Protein AF-A0A1I3ZU02-F1 (afdb_monomer)

Structure (mmCIF, N/CA/C/O backbone):
data_AF-A0A1I3ZU02-F1
#
_entry.id   AF-A0A1I3ZU02-F1
#
loop_
_atom_site.group_PDB
_atom_site.id
_atom_site.type_symbol
_atom_site.label_atom_id
_atom_site.label_alt_id
_atom_site.label_comp_id
_atom_site.label_asym_id
_atom_site.label_entity_id
_atom_site.label_seq_id
_atom_site.pdbx_PDB_ins_code
_atom_site.Cartn_x
_atom_site.Cartn_y
_atom_site.Cartn_z
_atom_site.occupancy
_atom_site.B_iso_or_equiv
_atom_site.auth_seq_id
_atom_site.auth_comp_id
_atom_site.auth_asym_id
_atom_site.auth_atom_id
_atom_site.pdbx_PDB_model_num
ATOM 1 N N . MET A 1 1 ? -7.017 21.578 32.096 1.00 36.81 1 MET A N 1
ATOM 2 C CA . MET A 1 1 ? -7.162 20.814 30.842 1.00 36.81 1 MET A CA 1
ATOM 3 C C . MET A 1 1 ? -6.386 21.576 29.777 1.00 36.81 1 MET A C 1
ATOM 5 O O . MET A 1 1 ? -6.900 22.534 29.224 1.00 36.81 1 MET A O 1
ATOM 9 N N . TYR A 1 2 ? -5.096 21.267 29.621 1.00 32.72 2 TYR A N 1
ATOM 10 C CA . TYR A 1 2 ? -4.259 21.895 28.597 1.00 32.72 2 TYR A CA 1
ATOM 11 C C . TYR A 1 2 ? -4.583 21.209 27.271 1.00 32.72 2 TYR A C 1
ATOM 13 O O . TYR A 1 2 ? -4.161 20.080 27.037 1.00 32.72 2 TYR A O 1
ATOM 21 N N . VAL A 1 3 ? -5.375 21.868 26.427 1.00 46.22 3 VAL A N 1
ATOM 22 C CA . VAL A 1 3 ? -5.443 21.520 25.008 1.00 46.22 3 VAL A CA 1
ATOM 23 C C . VAL A 1 3 ? -4.122 22.010 24.432 1.00 46.22 3 VAL A C 1
ATOM 25 O O . VAL A 1 3 ? -3.942 23.206 24.213 1.00 46.22 3 VAL A O 1
ATOM 28 N N . GLY A 1 4 ? -3.146 21.111 24.320 1.00 44.72 4 GLY A N 1
ATOM 29 C CA . GLY A 1 4 ? -1.878 21.419 23.679 1.00 44.72 4 GLY A CA 1
ATOM 30 C C . GLY A 1 4 ? -2.153 21.825 22.238 1.00 44.72 4 GLY A C 1
ATOM 31 O O . GLY A 1 4 ? -2.416 20.969 21.400 1.00 44.72 4 GLY A O 1
ATOM 32 N N . GLN A 1 5 ? -2.114 23.125 21.950 1.00 51.03 5 GLN A N 1
ATOM 33 C CA . GLN A 1 5 ? -1.910 23.602 20.591 1.00 51.03 5 GLN A CA 1
ATOM 34 C C . GLN A 1 5 ? -0.498 23.175 20.199 1.00 51.03 5 GLN A C 1
ATOM 36 O O . GLN A 1 5 ? 0.478 23.874 20.463 1.00 51.03 5 GLN A O 1
ATOM 41 N N . THR A 1 6 ? -0.374 21.985 19.619 1.00 57.66 6 THR A N 1
ATOM 42 C CA . THR A 1 6 ? 0.803 21.629 18.839 1.00 57.66 6 THR A CA 1
ATOM 43 C C . THR A 1 6 ? 0.865 22.626 17.692 1.00 57.66 6 THR A C 1
ATOM 45 O O . THR A 1 6 ? 0.035 22.617 16.784 1.00 57.66 6 THR A O 1
ATOM 48 N N . HIS A 1 7 ? 1.800 23.569 17.784 1.00 60.16 7 HIS A N 1
ATOM 49 C CA . HIS A 1 7 ? 2.090 24.486 16.696 1.00 60.16 7 HIS A CA 1
ATOM 50 C C . HIS A 1 7 ? 2.570 23.614 15.530 1.00 60.16 7 HIS A C 1
ATOM 52 O O . HIS A 1 7 ? 3.663 23.053 15.594 1.00 60.16 7 HIS A O 1
ATOM 58 N N . ARG A 1 8 ? 1.704 23.381 14.534 1.00 65.56 8 ARG A N 1
ATOM 59 C CA . ARG A 1 8 ? 2.082 22.617 13.343 1.00 65.56 8 ARG A CA 1
ATOM 60 C C . ARG A 1 8 ? 3.205 23.378 12.654 1.00 65.56 8 ARG A C 1
ATOM 62 O O . ARG A 1 8 ? 3.048 24.559 12.345 1.00 65.56 8 ARG A O 1
ATOM 69 N N . ASP A 1 9 ? 4.335 22.712 12.460 1.00 81.25 9 ASP A N 1
ATOM 70 C CA . ASP A 1 9 ? 5.462 23.289 11.745 1.00 81.25 9 ASP A CA 1
ATOM 71 C C . ASP A 1 9 ? 5.068 23.452 10.272 1.00 81.25 9 ASP A C 1
ATOM 73 O O . ASP A 1 9 ? 4.893 22.476 9.547 1.00 81.25 9 ASP A O 1
ATOM 77 N N . ILE A 1 10 ? 4.886 24.702 9.843 1.00 81.00 10 ILE A N 1
ATOM 78 C CA . ILE A 1 10 ? 4.409 25.048 8.499 1.00 81.00 10 ILE A CA 1
ATOM 79 C C . ILE A 1 10 ? 5.377 24.538 7.425 1.00 81.00 10 ILE A C 1
ATOM 81 O O . ILE A 1 10 ? 4.935 24.158 6.342 1.00 81.00 10 ILE A O 1
ATOM 85 N N . LEU A 1 11 ? 6.684 24.500 7.708 1.00 81.31 11 LEU A N 1
ATOM 86 C CA . LEU A 1 11 ? 7.665 23.962 6.768 1.00 81.31 11 LEU A CA 1
ATOM 87 C C . LEU A 1 11 ? 7.511 22.449 6.643 1.00 81.31 11 LEU A C 1
ATOM 89 O O . LEU A 1 11 ? 7.538 21.926 5.530 1.00 81.31 11 LEU A O 1
ATOM 93 N N . LEU A 1 12 ? 7.303 21.760 7.768 1.00 80.81 12 LEU A N 1
ATOM 94 C CA . LEU A 1 12 ? 7.054 20.323 7.772 1.00 80.81 12 LEU A CA 1
ATOM 95 C C . LEU A 1 12 ? 5.758 19.996 7.020 1.00 80.81 12 LEU A C 1
ATOM 97 O O . LEU A 1 12 ? 5.785 19.167 6.124 1.00 80.81 12 LEU A O 1
ATOM 101 N N . GLU A 1 13 ? 4.655 20.688 7.303 1.00 82.81 13 GLU A N 1
ATOM 102 C CA . GLU A 1 13 ? 3.366 20.477 6.622 1.00 82.81 13 GLU A CA 1
ATOM 103 C C . GLU A 1 13 ? 3.451 20.691 5.104 1.00 82.81 13 GLU A C 1
ATOM 105 O O . GLU A 1 13 ? 2.753 20.029 4.343 1.00 82.81 13 GLU A O 1
ATOM 110 N N . GLN A 1 14 ? 4.327 21.591 4.648 1.00 82.06 14 GLN A N 1
ATOM 111 C CA . GLN A 1 14 ? 4.513 21.867 3.222 1.00 82.06 14 GLN A CA 1
ATOM 112 C C . GLN A 1 14 ? 5.478 20.913 2.511 1.00 82.06 14 GLN A C 1
ATOM 114 O O . GLN A 1 14 ? 5.423 20.816 1.287 1.00 82.06 14 GLN A O 1
ATOM 119 N N . LEU A 1 15 ? 6.419 20.291 3.222 1.00 88.62 15 LEU A N 1
ATOM 120 C CA . LEU A 1 15 ? 7.469 19.459 2.616 1.00 88.62 15 LEU A CA 1
ATOM 121 C C . LEU A 1 15 ? 7.244 17.967 2.842 1.00 88.62 15 LEU A C 1
ATOM 123 O O . LEU A 1 15 ? 7.654 17.148 2.019 1.00 88.62 15 LEU A O 1
ATOM 127 N N . LEU A 1 16 ? 6.615 17.610 3.958 1.00 91.25 16 LEU A N 1
ATOM 128 C CA . LEU A 1 16 ? 6.454 16.231 4.385 1.00 91.25 16 LEU A CA 1
ATOM 129 C C . LEU A 1 16 ? 5.677 15.380 3.377 1.00 91.25 16 LEU A C 1
ATOM 131 O O . LEU A 1 16 ? 6.168 14.285 3.102 1.00 91.25 16 LEU A O 1
ATOM 135 N N . PRO A 1 17 ? 4.565 15.838 2.763 1.00 93.31 17 PRO A N 1
ATOM 136 C CA . PRO A 1 17 ? 3.869 15.010 1.786 1.00 93.31 17 PRO A CA 1
ATOM 137 C C . PRO A 1 17 ? 4.768 14.646 0.602 1.00 93.31 17 PRO A C 1
ATOM 139 O O . PRO A 1 17 ? 4.895 13.476 0.261 1.00 93.31 17 PRO A O 1
ATOM 142 N N . THR A 1 18 ? 5.506 15.621 0.062 1.00 93.38 18 THR A N 1
ATOM 143 C CA . THR A 1 18 ? 6.469 15.409 -1.029 1.00 93.38 18 THR A CA 1
ATOM 144 C C . THR A 1 18 ? 7.556 14.400 -0.653 1.00 93.38 18 THR A C 1
ATOM 146 O O . THR A 1 18 ? 7.857 13.482 -1.418 1.00 93.38 18 THR A O 1
ATOM 149 N N . LEU A 1 19 ? 8.146 14.539 0.541 1.00 92.50 19 LEU A N 1
ATOM 150 C CA . LEU A 1 19 ? 9.173 13.612 1.031 1.00 92.50 19 LEU A CA 1
ATOM 151 C C . LEU A 1 19 ? 8.619 12.190 1.194 1.00 92.50 19 LEU A C 1
ATOM 153 O O . LEU A 1 19 ? 9.309 11.216 0.877 1.00 92.50 19 LEU A O 1
ATOM 157 N N . LEU A 1 20 ? 7.376 12.066 1.661 1.00 94.44 20 LEU A N 1
ATOM 158 C CA . LEU A 1 20 ? 6.691 10.787 1.801 1.00 94.44 20 LEU A CA 1
ATOM 159 C C . LEU A 1 20 ? 6.346 10.171 0.440 1.00 94.44 20 LEU A C 1
ATOM 161 O O . LEU A 1 20 ? 6.575 8.974 0.290 1.00 94.44 20 LEU A O 1
ATOM 165 N N . CYS A 1 21 ? 5.922 10.946 -0.565 1.00 93.81 21 CYS A N 1
ATOM 166 C CA . CYS A 1 21 ? 5.716 10.449 -1.933 1.00 93.81 21 CYS A CA 1
ATOM 167 C C . CYS A 1 21 ? 7.016 9.886 -2.521 1.00 93.81 21 CYS A C 1
ATOM 169 O O . CYS A 1 21 ? 7.046 8.754 -3.008 1.00 93.81 21 CYS A O 1
ATOM 171 N N . ILE A 1 22 ? 8.133 10.621 -2.407 1.00 93.94 22 ILE A N 1
ATOM 172 C CA . ILE A 1 22 ? 9.453 10.147 -2.866 1.00 93.94 22 ILE A CA 1
ATOM 173 C C . ILE A 1 22 ? 9.822 8.829 -2.172 1.00 93.94 22 ILE A C 1
ATOM 175 O O . ILE A 1 22 ? 10.307 7.884 -2.813 1.00 93.94 22 ILE A O 1
ATOM 179 N N . LYS A 1 23 ? 9.591 8.748 -0.855 1.00 95.00 23 LYS A N 1
ATOM 180 C CA . LYS A 1 23 ? 9.901 7.545 -0.083 1.00 95.00 23 LYS A CA 1
ATOM 181 C C . LYS A 1 23 ? 8.988 6.376 -0.453 1.00 95.00 23 LYS A C 1
ATOM 183 O O . LYS A 1 23 ? 9.498 5.270 -0.624 1.00 95.00 23 LYS A O 1
ATOM 188 N N . GLY A 1 24 ? 7.689 6.615 -0.613 1.00 95.38 24 GLY A N 1
ATOM 189 C CA . GLY A 1 24 ? 6.697 5.627 -1.033 1.00 95.38 24 GLY A CA 1
ATOM 190 C C . GLY A 1 24 ? 7.039 5.038 -2.398 1.00 95.38 24 GLY A C 1
ATOM 191 O O . GLY A 1 24 ? 7.154 3.822 -2.528 1.00 95.38 24 GLY A O 1
ATOM 192 N N . ALA A 1 25 ? 7.333 5.886 -3.384 1.00 96.25 25 ALA A N 1
ATOM 193 C CA . ALA A 1 25 ? 7.774 5.452 -4.708 1.00 96.25 25 ALA A CA 1
ATOM 194 C C . ALA A 1 25 ? 9.072 4.621 -4.669 1.00 96.25 25 ALA A C 1
ATOM 196 O O . ALA A 1 25 ? 9.219 3.672 -5.436 1.00 96.25 25 ALA A O 1
ATOM 197 N N . SER A 1 26 ? 10.007 4.940 -3.767 1.00 95.81 26 SER A N 1
ATOM 198 C CA . SER A 1 26 ? 11.226 4.135 -3.581 1.00 95.81 26 SER A CA 1
ATOM 199 C C . SER A 1 26 ? 10.919 2.759 -2.981 1.00 95.81 26 SER A C 1
ATOM 201 O O . SER A 1 26 ? 11.448 1.757 -3.449 1.00 95.81 26 SER A O 1
ATOM 203 N N . ILE A 1 27 ? 10.029 2.697 -1.981 1.00 96.25 27 ILE A N 1
ATOM 204 C CA . ILE A 1 27 ? 9.569 1.430 -1.389 1.00 96.25 27 ILE A CA 1
ATOM 205 C C . ILE A 1 27 ? 8.880 0.569 -2.447 1.00 96.25 27 ILE A C 1
ATOM 207 O O . ILE A 1 27 ? 9.148 -0.629 -2.518 1.00 96.25 27 ILE A O 1
ATOM 211 N N . LEU A 1 28 ? 8.020 1.169 -3.273 1.00 97.56 28 LEU A N 1
ATOM 212 C CA . LEU A 1 28 ? 7.377 0.484 -4.387 1.00 97.56 28 LEU A CA 1
ATOM 213 C C . LEU A 1 28 ? 8.428 -0.099 -5.338 1.00 97.56 28 LEU A C 1
ATOM 215 O O . LEU A 1 28 ? 8.386 -1.292 -5.617 1.00 97.56 28 LEU A O 1
ATOM 219 N N . ASP A 1 29 ? 9.397 0.701 -5.787 1.00 97.69 29 ASP A N 1
ATOM 220 C CA . ASP A 1 29 ? 10.436 0.242 -6.715 1.00 97.69 29 ASP A CA 1
ATOM 221 C C . ASP A 1 29 ? 11.239 -0.957 -6.175 1.00 97.69 29 ASP A C 1
ATOM 223 O O . ASP A 1 29 ? 11.388 -1.981 -6.854 1.00 97.69 29 ASP A O 1
ATOM 227 N N . ASP A 1 30 ? 11.698 -0.860 -4.925 1.00 97.62 30 ASP A N 1
ATOM 228 C CA . ASP A 1 30 ? 12.415 -1.941 -4.245 1.00 97.62 30 ASP A CA 1
ATOM 229 C C . ASP A 1 30 ? 11.541 -3.197 -4.118 1.00 97.62 30 ASP A C 1
ATOM 231 O O . ASP A 1 30 ? 11.994 -4.314 -4.380 1.00 97.62 30 ASP A O 1
ATOM 235 N N . SER A 1 31 ? 10.264 -3.020 -3.779 1.00 97.69 31 SER A N 1
ATOM 236 C CA . SER A 1 31 ? 9.302 -4.114 -3.620 1.00 97.69 31 SER A CA 1
ATOM 237 C C . SER A 1 31 ? 9.028 -4.836 -4.939 1.00 97.69 31 SER A C 1
ATOM 239 O O . SER A 1 31 ? 9.027 -6.067 -4.975 1.00 97.69 31 SER A O 1
ATOM 241 N N . LEU A 1 32 ? 8.872 -4.097 -6.043 1.00 97.50 32 LEU A N 1
ATOM 242 C CA . LEU A 1 32 ? 8.718 -4.681 -7.377 1.00 97.50 32 LEU A CA 1
ATOM 243 C C . LEU A 1 32 ? 9.964 -5.472 -7.779 1.00 97.50 32 LEU A C 1
ATOM 245 O O . LEU A 1 32 ? 9.853 -6.578 -8.304 1.00 97.50 32 LEU A O 1
ATOM 249 N N . SER A 1 33 ? 11.153 -4.928 -7.508 1.00 97.56 33 SER A N 1
ATOM 250 C CA . SER A 1 33 ? 12.419 -5.625 -7.747 1.00 97.56 33 SER A CA 1
ATOM 251 C C . SER A 1 33 ? 12.483 -6.950 -6.980 1.00 97.56 33 SER A C 1
ATOM 253 O O . SER A 1 33 ? 12.786 -7.994 -7.563 1.00 97.56 33 SER A O 1
ATOM 255 N N . VAL A 1 34 ? 12.143 -6.940 -5.687 1.00 96.81 34 VAL A N 1
ATOM 256 C CA . VAL A 1 34 ? 12.096 -8.149 -4.851 1.00 96.81 34 VAL A CA 1
ATOM 257 C C . VAL A 1 34 ? 11.105 -9.167 -5.410 1.00 96.81 34 VAL A C 1
ATOM 259 O O . VAL A 1 34 ? 11.475 -10.325 -5.605 1.00 96.81 34 VAL A O 1
ATOM 262 N N . TRP A 1 35 ? 9.879 -8.744 -5.714 1.00 98.00 35 TRP A N 1
ATOM 263 C CA . TRP A 1 35 ? 8.828 -9.641 -6.184 1.00 98.00 35 TRP A CA 1
ATOM 264 C C . TRP A 1 35 ? 9.161 -10.291 -7.526 1.00 98.00 35 TRP A C 1
ATOM 266 O O . TRP A 1 35 ? 9.022 -11.506 -7.673 1.00 98.00 35 TRP A O 1
ATOM 276 N N . LEU A 1 36 ? 9.662 -9.512 -8.490 1.00 97.50 36 LEU A N 1
ATOM 277 C CA . LEU A 1 36 ? 10.073 -10.025 -9.797 1.00 97.50 36 LEU A CA 1
ATOM 278 C C . LEU A 1 36 ? 11.156 -11.099 -9.645 1.00 97.50 36 LEU A C 1
ATOM 280 O O . LEU A 1 36 ? 11.042 -12.176 -10.229 1.00 97.50 36 LEU A O 1
ATOM 284 N N . ASN A 1 37 ? 12.161 -10.839 -8.804 1.00 95.81 37 ASN A N 1
ATOM 285 C CA . ASN A 1 37 ? 13.233 -11.794 -8.534 1.00 95.81 37 ASN A CA 1
ATOM 286 C C . ASN A 1 37 ? 12.713 -13.074 -7.860 1.00 95.81 37 ASN A C 1
ATOM 288 O O . ASN A 1 37 ? 13.086 -14.174 -8.266 1.00 95.81 37 ASN A O 1
ATOM 292 N N . GLN A 1 38 ? 11.840 -12.950 -6.856 1.00 96.81 38 GLN A N 1
ATOM 293 C CA . GLN A 1 38 ? 11.262 -14.093 -6.138 1.00 96.81 38 GLN A CA 1
ATOM 294 C C . GLN A 1 38 ? 10.391 -14.981 -7.033 1.00 96.81 38 GLN A C 1
ATOM 296 O O . GLN A 1 38 ? 10.355 -16.193 -6.839 1.00 96.81 38 GLN A O 1
ATOM 301 N N . ASN A 1 39 ? 9.733 -14.394 -8.033 1.00 97.06 39 ASN A N 1
ATOM 302 C CA . ASN A 1 39 ? 8.854 -15.103 -8.962 1.00 97.06 39 ASN A CA 1
ATOM 303 C C . ASN A 1 39 ? 9.553 -15.495 -10.279 1.00 97.06 39 ASN A C 1
ATOM 305 O O . ASN A 1 39 ? 8.907 -15.944 -11.221 1.00 97.06 39 ASN A O 1
ATOM 309 N N . GLY A 1 40 ? 10.883 -15.357 -10.360 1.00 95.44 40 GLY A N 1
ATOM 310 C CA . GLY A 1 40 ? 11.672 -15.804 -11.512 1.00 95.44 40 GLY A CA 1
ATOM 311 C C . GLY A 1 40 ? 11.513 -14.945 -12.772 1.00 95.44 40 GLY A C 1
ATOM 312 O O . GLY A 1 40 ? 11.890 -15.379 -13.864 1.00 95.44 40 GLY A O 1
ATOM 313 N N . HIS A 1 41 ? 10.985 -13.727 -12.644 1.00 96.25 41 HIS A N 1
ATOM 314 C CA . HIS A 1 41 ? 10.907 -12.782 -13.749 1.00 96.25 41 HIS A CA 1
ATOM 315 C C . HIS A 1 41 ? 12.276 -12.155 -14.012 1.00 96.25 41 HIS A C 1
ATOM 317 O O . HIS A 1 41 ? 12.933 -11.629 -13.116 1.00 96.25 41 HIS A O 1
ATOM 323 N N . VAL A 1 42 ? 12.696 -12.172 -15.277 1.00 92.38 42 VAL A N 1
ATOM 324 C CA . VAL A 1 42 ? 13.961 -11.575 -15.716 1.00 92.38 42 VAL A CA 1
ATOM 325 C C . VAL A 1 42 ? 13.671 -10.497 -16.744 1.00 92.38 42 VAL A C 1
ATOM 327 O O . VAL A 1 42 ? 13.192 -10.790 -17.843 1.00 92.38 42 VAL A O 1
ATOM 330 N N . LEU A 1 43 ? 14.021 -9.254 -16.412 1.00 94.44 43 LEU A N 1
ATOM 331 C CA . LEU A 1 43 ? 13.912 -8.132 -17.335 1.00 94.44 43 LEU A CA 1
ATOM 332 C C . LEU A 1 43 ? 14.945 -8.294 -18.453 1.00 94.44 43 LEU A C 1
ATOM 334 O O . LEU A 1 43 ? 16.155 -8.192 -18.242 1.00 94.44 43 LEU A O 1
ATOM 338 N N . LYS A 1 44 ? 14.452 -8.558 -19.661 1.00 93.12 44 LYS A N 1
ATOM 339 C CA . LYS A 1 44 ? 15.241 -8.571 -20.897 1.00 93.12 44 LYS A CA 1
ATOM 340 C C . LYS A 1 44 ? 14.938 -7.313 -21.699 1.00 93.12 44 LYS A C 1
ATOM 342 O O . LYS A 1 44 ? 13.917 -6.668 -21.485 1.00 93.12 44 LYS A O 1
ATOM 347 N N . LYS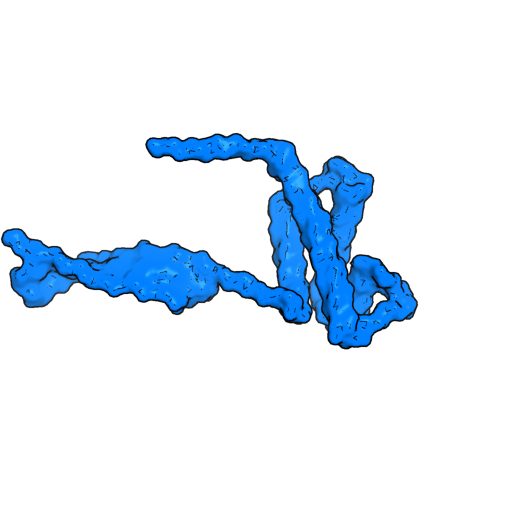 A 1 45 ? 15.800 -6.983 -22.667 1.00 92.56 45 LYS A N 1
ATOM 348 C CA . LYS A 1 45 ? 15.502 -5.911 -23.630 1.00 92.56 45 LYS A CA 1
ATOM 349 C C . LYS A 1 45 ? 14.097 -6.136 -24.228 1.00 92.56 45 LYS A C 1
ATOM 351 O O . LYS A 1 45 ? 13.808 -7.274 -24.599 1.00 92.56 45 LYS A O 1
ATOM 356 N N . PRO A 1 46 ? 13.256 -5.091 -24.321 1.00 93.75 46 PRO A N 1
ATOM 357 C CA . PRO A 1 46 ? 13.597 -3.667 -24.198 1.00 93.75 46 PRO A CA 1
ATOM 358 C C . PRO A 1 46 ? 13.621 -3.096 -22.765 1.00 93.75 46 PRO A C 1
ATOM 360 O O . PRO A 1 46 ? 14.021 -1.945 -22.594 1.00 93.75 46 PRO A O 1
ATOM 363 N N . TYR A 1 47 ? 13.250 -3.866 -21.740 1.00 96.62 47 TYR A N 1
ATOM 364 C CA . TYR A 1 47 ? 13.132 -3.378 -20.362 1.00 96.62 47 TYR A CA 1
ATOM 365 C C . TYR A 1 47 ? 14.501 -3.145 -19.711 1.00 96.62 47 TYR A C 1
ATOM 367 O O . TYR A 1 47 ? 15.393 -3.997 -19.756 1.00 96.62 47 TYR A O 1
ATOM 375 N N . ARG A 1 48 ? 14.672 -1.972 -19.094 1.00 95.12 48 ARG A N 1
ATOM 376 C CA . ARG A 1 48 ? 15.843 -1.638 -18.270 1.00 95.12 48 ARG A CA 1
ATOM 377 C C . ARG A 1 48 ? 15.620 -2.099 -16.834 1.00 95.12 48 ARG A C 1
ATOM 379 O O . ARG A 1 48 ? 14.488 -2.127 -16.371 1.00 95.12 48 ARG A O 1
ATOM 386 N N . ASN A 1 49 ? 16.694 -2.409 -16.110 1.00 93.19 49 ASN A N 1
ATOM 387 C CA . ASN A 1 49 ? 16.605 -2.766 -14.692 1.00 93.19 49 ASN A CA 1
ATOM 388 C C . ASN A 1 49 ? 16.480 -1.522 -13.787 1.00 93.19 49 ASN A C 1
ATOM 390 O O . ASN A 1 49 ? 17.282 -1.306 -12.881 1.00 93.19 49 ASN A O 1
ATOM 394 N N . ASP A 1 50 ? 15.490 -0.687 -14.072 1.00 95.25 50 ASP A N 1
ATOM 395 C CA . ASP A 1 50 ? 15.138 0.511 -13.319 1.00 95.25 50 ASP A CA 1
ATOM 396 C C . ASP A 1 50 ? 13.628 0.532 -13.043 1.00 95.25 50 ASP A C 1
ATOM 398 O O . ASP A 1 50 ? 12.881 -0.323 -13.529 1.00 95.25 50 ASP A O 1
ATOM 402 N N . PHE A 1 51 ? 13.176 1.507 -12.253 1.00 96.06 51 PHE A N 1
ATOM 403 C CA . PHE A 1 51 ? 11.774 1.607 -11.855 1.00 96.06 51 PHE A CA 1
ATOM 404 C C . PHE A 1 51 ? 10.822 1.666 -13.055 1.00 96.06 51 PHE A C 1
ATOM 406 O O . PHE A 1 51 ? 9.783 1.010 -13.077 1.00 96.06 51 PHE A O 1
ATOM 413 N N . ASN A 1 52 ? 11.199 2.414 -14.096 1.00 96.88 52 ASN A N 1
ATOM 414 C CA . ASN A 1 52 ? 10.386 2.520 -15.299 1.00 96.88 52 ASN A CA 1
ATOM 415 C C . ASN A 1 52 ? 10.296 1.178 -16.031 1.00 96.88 52 ASN A C 1
ATOM 417 O O . ASN A 1 52 ? 9.204 0.761 -16.397 1.00 96.88 52 ASN A O 1
ATOM 421 N N . GLY A 1 53 ? 11.427 0.503 -16.237 1.00 97.25 53 GLY A N 1
ATOM 422 C CA . GLY A 1 53 ? 11.463 -0.783 -16.921 1.00 97.25 53 GLY A CA 1
ATOM 423 C C . GLY A 1 53 ? 10.711 -1.879 -16.169 1.00 97.25 53 GLY A C 1
ATOM 424 O O . GLY A 1 53 ? 10.059 -2.691 -16.820 1.00 97.25 53 GLY A O 1
ATOM 425 N N . ARG A 1 54 ? 10.726 -1.864 -14.828 1.00 97.50 54 ARG A N 1
ATOM 426 C CA . ARG A 1 54 ? 9.911 -2.764 -13.994 1.00 97.50 54 ARG A CA 1
ATOM 427 C C . ARG A 1 54 ? 8.414 -2.523 -14.181 1.00 97.50 54 ARG A C 1
ATOM 429 O O . ARG A 1 54 ? 7.700 -3.486 -14.441 1.00 97.50 54 ARG A O 1
ATOM 436 N N . ILE A 1 55 ? 7.951 -1.270 -14.129 1.00 97.62 55 ILE A N 1
ATOM 437 C CA . ILE A 1 55 ? 6.529 -0.954 -14.353 1.00 97.62 55 ILE A CA 1
ATOM 438 C C . ILE A 1 55 ? 6.100 -1.326 -15.780 1.00 97.62 55 ILE A C 1
ATOM 440 O O . ILE A 1 55 ? 5.085 -1.996 -15.945 1.00 97.62 55 ILE A O 1
ATOM 444 N N . CYS A 1 56 ? 6.885 -0.969 -16.806 1.00 97.44 56 CYS A N 1
ATOM 445 C CA . CYS A 1 56 ? 6.556 -1.326 -18.191 1.00 97.44 56 CYS A CA 1
ATOM 446 C C . CYS A 1 56 ? 6.476 -2.846 -18.382 1.00 97.44 56 CYS A C 1
ATOM 448 O O . CYS A 1 56 ? 5.556 -3.334 -19.026 1.00 97.44 56 CYS A O 1
ATOM 450 N N . TYR A 1 57 ? 7.414 -3.604 -17.801 1.00 97.56 57 TYR A N 1
ATOM 451 C CA . TYR A 1 57 ? 7.383 -5.064 -17.867 1.00 97.56 57 TYR A CA 1
ATOM 452 C C . TYR A 1 57 ? 6.124 -5.642 -17.211 1.00 97.56 57 TYR A C 1
ATOM 454 O O . TYR A 1 57 ? 5.511 -6.545 -17.776 1.00 97.56 57 TYR A O 1
ATOM 462 N N . ILE A 1 58 ? 5.735 -5.123 -16.042 1.00 96.50 58 ILE A N 1
ATOM 463 C CA . ILE A 1 58 ? 4.521 -5.531 -15.322 1.00 96.50 58 ILE A CA 1
ATOM 464 C C . ILE A 1 58 ? 3.267 -5.276 -16.163 1.00 96.50 58 ILE A C 1
ATOM 466 O O . ILE A 1 58 ? 2.430 -6.172 -16.261 1.00 96.50 58 ILE A O 1
ATOM 470 N N . GLY A 1 59 ? 3.163 -4.098 -16.787 1.00 96.06 59 GLY A N 1
ATOM 471 C CA . GLY A 1 59 ? 2.036 -3.742 -17.651 1.00 96.06 59 GLY A CA 1
ATOM 472 C C . GLY A 1 59 ? 1.961 -4.611 -18.905 1.00 96.06 59 GLY A C 1
ATOM 473 O O . GLY A 1 59 ? 0.949 -5.265 -19.146 1.00 96.06 59 GLY A O 1
ATOM 474 N N . ASP A 1 60 ? 3.059 -4.708 -19.659 1.00 96.38 60 ASP A N 1
ATOM 475 C CA . ASP A 1 60 ? 3.115 -5.491 -20.903 1.00 96.38 60 ASP A CA 1
ATOM 476 C C . ASP A 1 60 ? 2.918 -6.998 -20.665 1.00 96.38 60 ASP A C 1
ATOM 478 O O . ASP A 1 60 ? 2.394 -7.710 -21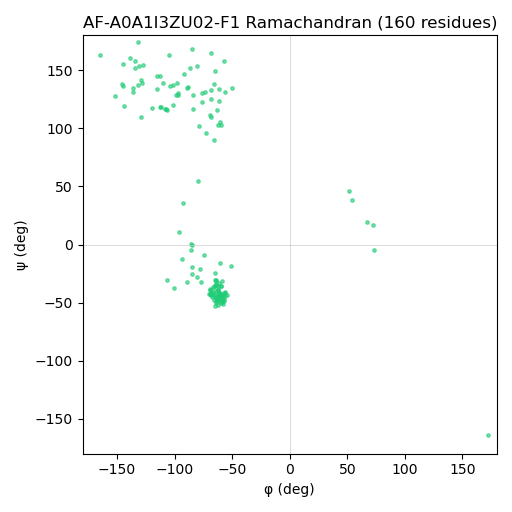.522 1.00 96.38 60 ASP A O 1
ATOM 482 N N . SER A 1 61 ? 3.340 -7.494 -19.498 1.00 95.31 61 SER A N 1
ATOM 483 C CA . SER A 1 61 ? 3.148 -8.891 -19.086 1.00 95.31 61 SER A CA 1
ATOM 484 C C . SER A 1 61 ? 1.794 -9.136 -18.410 1.00 95.31 61 SER A C 1
ATOM 486 O O . SER A 1 61 ? 1.527 -10.266 -18.007 1.00 95.31 61 SER A O 1
ATOM 488 N N . VAL A 1 62 ? 0.951 -8.103 -18.276 1.00 95.00 62 VAL A N 1
ATOM 489 C CA . VAL A 1 62 ? -0.385 -8.160 -17.657 1.00 95.00 62 VAL A CA 1
ATOM 490 C C . VAL A 1 62 ? -0.340 -8.747 -16.236 1.00 95.00 62 VAL A C 1
ATOM 492 O O . VAL A 1 62 ? -1.199 -9.522 -15.826 1.00 95.00 62 VAL A O 1
ATOM 495 N N . LEU A 1 63 ? 0.707 -8.407 -15.475 1.00 95.94 63 LEU A N 1
ATOM 496 C CA . LEU A 1 63 ? 0.908 -8.901 -14.104 1.00 95.94 63 LEU A CA 1
ATOM 497 C C . LEU A 1 63 ? 0.160 -8.059 -13.063 1.00 95.94 63 LEU A C 1
ATOM 499 O O . LEU A 1 63 ? -0.062 -8.522 -11.948 1.00 95.94 63 LEU A O 1
ATOM 503 N N . TYR A 1 64 ? -0.213 -6.829 -13.418 1.00 96.69 64 TYR A N 1
ATOM 504 C CA . TYR A 1 64 ? -0.996 -5.928 -12.579 1.00 96.69 64 TYR A CA 1
ATOM 505 C 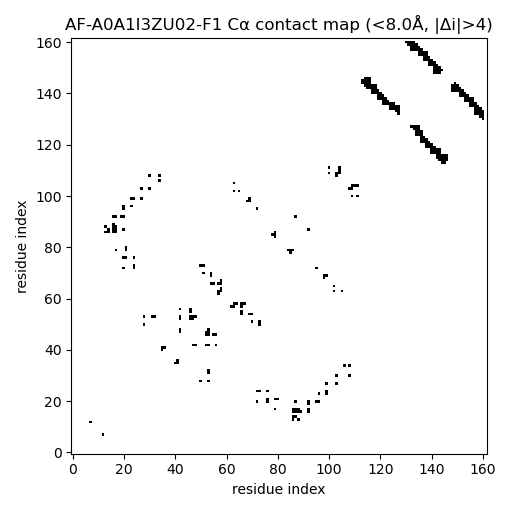C . TYR A 1 64 ? -1.813 -4.981 -13.458 1.00 96.69 64 TYR A C 1
ATOM 507 O O . TYR A 1 64 ? -1.260 -4.327 -14.342 1.00 96.69 64 TYR A O 1
ATOM 515 N N . GLU A 1 65 ? -3.121 -4.912 -13.218 1.00 94.19 65 GLU A N 1
ATOM 516 C CA . GLU A 1 65 ? -4.059 -4.168 -14.071 1.00 94.19 65 GLU A CA 1
ATOM 517 C C . GLU A 1 65 ? -3.861 -2.649 -13.968 1.00 94.19 65 GLU A C 1
ATOM 519 O O . GLU A 1 65 ? -3.881 -1.955 -14.980 1.00 94.19 65 GLU A O 1
ATOM 524 N N . ASN A 1 66 ? -3.564 -2.134 -12.771 1.00 94.81 66 ASN A N 1
ATOM 525 C CA . ASN A 1 66 ? -3.446 -0.694 -12.518 1.00 94.81 66 ASN A CA 1
ATOM 526 C C . ASN A 1 66 ? -2.002 -0.178 -12.666 1.00 94.81 66 ASN A C 1
ATOM 528 O O . ASN A 1 66 ? -1.546 0.681 -11.911 1.00 94.81 66 ASN A O 1
ATOM 532 N N . PHE A 1 67 ? -1.229 -0.715 -13.613 1.00 94.12 67 PHE A N 1
ATOM 533 C CA . PHE A 1 67 ? 0.174 -0.313 -13.797 1.00 94.12 67 PHE A CA 1
ATOM 534 C C . PHE A 1 67 ? 0.329 1.161 -14.229 1.00 94.12 67 PHE A C 1
ATOM 536 O O . PHE A 1 67 ? 1.366 1.771 -13.956 1.00 94.12 67 PHE A O 1
ATOM 543 N N . ASP A 1 68 ? -0.697 1.752 -14.852 1.00 95.62 68 ASP A N 1
ATOM 544 C CA . ASP A 1 68 ? -0.723 3.171 -15.229 1.00 95.62 68 ASP A CA 1
ATOM 545 C C . ASP A 1 68 ? -0.637 4.103 -14.008 1.00 95.62 68 ASP A C 1
ATOM 547 O O . ASP A 1 68 ? 0.058 5.122 -14.057 1.00 95.62 68 ASP A O 1
ATOM 551 N N . GLU A 1 69 ? -1.255 3.727 -12.883 1.00 96.50 69 GLU A N 1
ATOM 552 C CA . GLU A 1 69 ? -1.160 4.462 -11.613 1.00 96.50 69 GLU A CA 1
ATOM 553 C C . GLU A 1 69 ? 0.282 4.443 -11.086 1.00 96.50 69 GLU A C 1
ATOM 555 O O . GLU A 1 69 ? 0.825 5.468 -10.676 1.00 96.50 69 GLU A O 1
ATOM 560 N N . LEU A 1 70 ? 0.976 3.305 -11.206 1.00 96.88 70 LEU A N 1
ATOM 561 C CA . LEU A 1 70 ? 2.392 3.200 -10.829 1.00 96.88 70 LEU A CA 1
ATOM 562 C C . LEU A 1 70 ? 3.274 4.092 -11.718 1.00 96.88 70 LEU A C 1
ATOM 564 O O . LEU A 1 70 ? 4.269 4.666 -11.262 1.00 96.88 70 LEU A O 1
ATOM 568 N N . HIS A 1 71 ? 2.911 4.236 -12.996 1.00 95.88 71 HIS A N 1
ATOM 569 C CA . HIS A 1 71 ? 3.573 5.164 -13.906 1.00 95.88 71 HIS A CA 1
ATOM 570 C C . HIS A 1 71 ? 3.347 6.632 -13.532 1.00 95.88 71 HIS A C 1
ATOM 572 O O . HIS A 1 71 ? 4.284 7.421 -13.699 1.00 95.88 71 HIS A O 1
ATOM 578 N N . ALA A 1 72 ? 2.162 7.001 -13.040 1.00 96.06 72 ALA A N 1
ATOM 579 C CA . ALA A 1 72 ? 1.884 8.343 -12.530 1.00 96.06 72 ALA A CA 1
ATOM 580 C C . ALA A 1 72 ? 2.776 8.663 -11.320 1.00 96.06 72 ALA A C 1
ATOM 582 O O . ALA A 1 72 ? 3.585 9.589 -11.402 1.00 96.06 72 ALA A O 1
ATOM 583 N N . ILE A 1 73 ? 2.789 7.782 -10.316 1.00 96.25 73 ILE A N 1
ATOM 584 C CA . ILE A 1 73 ? 3.618 7.909 -9.104 1.00 96.25 73 ILE A CA 1
ATOM 585 C C . ILE A 1 73 ? 5.106 8.036 -9.453 1.00 96.25 73 ILE A C 1
ATOM 587 O O . ILE A 1 73 ? 5.842 8.857 -8.900 1.00 96.25 73 ILE A O 1
ATOM 591 N N . ARG A 1 74 ? 5.592 7.243 -10.420 1.00 96.00 74 ARG A N 1
ATOM 592 C CA . ARG A 1 74 ? 6.977 7.358 -10.901 1.00 96.00 74 ARG A CA 1
ATOM 593 C C . ARG A 1 74 ? 7.263 8.743 -11.487 1.00 96.00 74 ARG A C 1
ATOM 595 O O . ARG A 1 74 ? 8.354 9.279 -11.277 1.00 96.00 74 ARG A O 1
ATOM 602 N N . LYS A 1 75 ? 6.348 9.282 -12.297 1.00 94.44 75 LYS A N 1
ATOM 603 C CA . LYS A 1 75 ? 6.517 10.594 -12.940 1.00 94.44 75 LYS A CA 1
ATOM 604 C C . LYS A 1 75 ? 6.508 11.711 -11.902 1.00 94.44 75 LYS A C 1
ATOM 606 O O . LYS A 1 75 ? 7.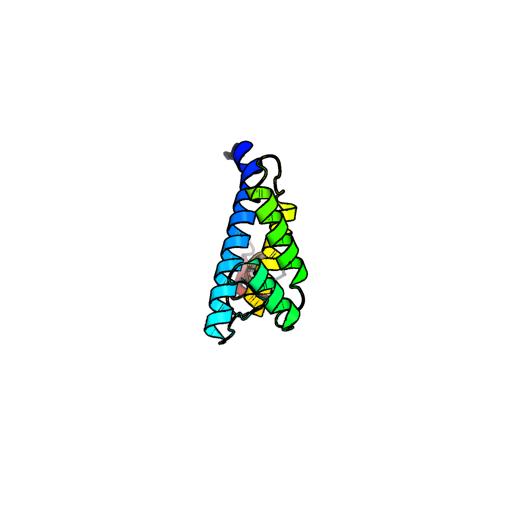387 12.564 -11.965 1.00 94.44 75 LYS A O 1
ATOM 611 N N . GLU A 1 76 ? 5.596 11.658 -10.940 1.00 93.19 76 GLU A N 1
ATOM 612 C CA . GLU A 1 76 ? 5.509 12.620 -9.838 1.00 93.19 76 GLU A CA 1
ATOM 613 C C . GLU A 1 76 ? 6.765 12.589 -8.974 1.00 93.19 76 GLU A C 1
ATOM 615 O O . GLU A 1 76 ? 7.394 13.627 -8.777 1.00 93.19 76 GLU A O 1
ATOM 620 N N . ARG A 1 77 ? 7.242 11.398 -8.583 1.00 92.50 77 ARG A N 1
ATOM 621 C C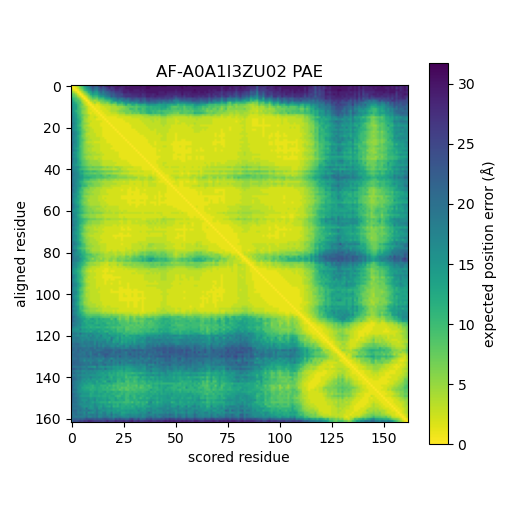A . ARG A 1 77 ? 8.520 11.266 -7.867 1.00 92.50 77 ARG A CA 1
ATOM 622 C C . ARG A 1 77 ? 9.672 11.923 -8.618 1.00 92.50 77 ARG A C 1
ATOM 624 O O . ARG A 1 77 ? 10.524 12.550 -7.993 1.00 92.50 77 ARG A O 1
ATOM 631 N N . ASN A 1 78 ? 9.753 11.728 -9.934 1.00 91.56 78 ASN A N 1
ATOM 632 C CA . ASN A 1 78 ? 10.810 12.343 -10.732 1.00 91.56 78 ASN A CA 1
ATOM 633 C C . ASN A 1 78 ? 10.655 13.869 -10.771 1.00 91.56 78 ASN A C 1
ATOM 635 O O . ASN A 1 78 ? 11.644 14.566 -10.591 1.00 91.56 78 ASN A O 1
ATOM 639 N N . ALA A 1 79 ? 9.429 14.381 -10.910 1.00 91.94 79 ALA A N 1
ATOM 640 C CA . ALA A 1 79 ? 9.165 15.817 -10.861 1.00 91.94 79 ALA A CA 1
ATOM 641 C C . ALA A 1 79 ? 9.596 16.438 -9.520 1.00 91.94 79 ALA A C 1
ATOM 643 O O . ALA A 1 79 ? 10.275 17.460 -9.519 1.00 91.94 79 ALA A O 1
ATOM 644 N N . TYR A 1 80 ? 9.292 15.787 -8.391 1.00 91.00 80 TYR A N 1
ATOM 645 C CA . TYR A 1 80 ? 9.722 16.244 -7.063 1.00 91.00 80 TYR A CA 1
ATOM 646 C C . TYR A 1 80 ? 11.245 16.204 -6.869 1.00 91.00 80 TYR A C 1
ATOM 648 O O . TYR A 1 80 ? 11.792 16.989 -6.098 1.00 91.00 80 TYR A O 1
ATOM 656 N N . ALA A 1 81 ? 11.933 15.265 -7.525 1.00 84.00 81 ALA A N 1
ATOM 657 C CA . ALA A 1 81 ? 13.388 15.159 -7.460 1.00 84.00 81 ALA A CA 1
ATOM 658 C C . ALA A 1 81 ? 14.094 16.209 -8.336 1.00 84.00 81 ALA A C 1
ATOM 660 O O . ALA A 1 81 ? 15.181 16.663 -7.975 1.00 84.00 81 ALA A O 1
ATOM 661 N N . ASP A 1 82 ? 13.483 16.582 -9.462 1.00 86.94 82 ASP A N 1
ATOM 662 C CA . ASP A 1 82 ? 14.074 17.476 -10.460 1.00 86.94 82 ASP A CA 1
ATOM 663 C C . ASP A 1 82 ? 13.773 18.964 -10.188 1.00 86.94 82 ASP A C 1
ATOM 665 O O . ASP A 1 82 ? 14.614 19.815 -10.485 1.00 86.94 82 ASP A O 1
ATOM 669 N N . ASP A 1 83 ? 12.612 19.297 -9.605 1.00 85.31 83 ASP A N 1
ATOM 670 C CA . ASP A 1 83 ? 12.187 20.679 -9.337 1.00 85.31 83 ASP A CA 1
ATOM 671 C C . ASP A 1 83 ? 11.742 20.889 -7.870 1.00 85.31 83 ASP A C 1
ATOM 673 O O . ASP A 1 83 ? 10.652 20.459 -7.481 1.00 85.31 83 ASP A O 1
ATOM 677 N N . PRO A 1 84 ? 12.525 21.627 -7.051 1.00 78.12 84 PRO A N 1
ATOM 678 C CA . PRO A 1 84 ? 12.172 21.965 -5.667 1.00 78.12 84 PRO A CA 1
ATOM 679 C C . PRO A 1 84 ? 10.882 22.789 -5.505 1.00 78.12 84 PRO A C 1
ATOM 681 O O . PRO A 1 84 ? 10.377 22.928 -4.386 1.00 78.12 84 PRO A O 1
ATOM 684 N N . GLY A 1 85 ? 10.380 23.396 -6.585 1.00 82.81 85 GLY A N 1
ATOM 685 C CA . GLY A 1 85 ? 9.118 24.132 -6.613 1.00 82.81 85 GLY A CA 1
ATOM 686 C C . GLY A 1 85 ? 7.884 23.233 -6.688 1.00 82.81 85 GLY A C 1
ATOM 687 O O . GLY A 1 85 ? 6.800 23.667 -6.292 1.00 82.81 85 GLY A O 1
ATOM 688 N N . VAL A 1 86 ? 8.036 21.986 -7.145 1.00 88.00 86 VAL A N 1
ATOM 689 C CA . VAL A 1 86 ? 6.945 21.012 -7.240 1.00 88.00 86 VAL A CA 1
ATOM 690 C C . VAL A 1 86 ? 6.768 20.324 -5.888 1.00 88.00 86 VAL A C 1
ATOM 692 O O . VAL A 1 86 ? 7.719 19.822 -5.289 1.00 88.00 86 VAL A O 1
ATOM 695 N N . LYS A 1 87 ? 5.534 20.304 -5.384 1.00 89.81 87 LYS A N 1
ATOM 696 C CA . LYS A 1 87 ? 5.192 19.728 -4.079 1.00 89.81 87 LYS A CA 1
ATOM 697 C C . LYS A 1 87 ? 3.951 18.857 -4.188 1.00 89.81 87 LYS A C 1
ATOM 699 O O . LYS A 1 87 ? 3.101 19.123 -5.030 1.00 89.81 87 LYS A O 1
ATOM 704 N N . SER A 1 88 ? 3.862 17.865 -3.310 1.00 91.62 88 SER A N 1
ATOM 705 C CA . SER A 1 88 ? 2.647 17.090 -3.082 1.00 91.62 88 SER A CA 1
ATOM 706 C C . SER A 1 88 ? 1.828 17.721 -1.963 1.00 91.62 88 SER A C 1
ATOM 708 O O . SER A 1 88 ? 2.372 18.249 -0.988 1.00 91.62 88 SER A O 1
ATOM 710 N N . SER A 1 89 ? 0.514 17.614 -2.077 1.00 92.56 89 SER A N 1
ATOM 711 C CA . SER A 1 89 ? -0.434 17.772 -0.980 1.00 92.56 89 SER A CA 1
ATOM 712 C C . SER A 1 89 ? -0.604 16.459 -0.205 1.00 92.56 89 SER A C 1
ATOM 714 O O . SER A 1 89 ? -0.154 15.394 -0.637 1.00 92.56 89 SER A O 1
ATOM 716 N N . TRP A 1 90 ? -1.252 16.540 0.959 1.00 93.38 90 TRP A N 1
ATOM 717 C CA . TRP A 1 90 ? -1.639 15.363 1.742 1.00 93.38 90 TRP A CA 1
ATOM 718 C C . TRP A 1 90 ? -2.668 14.484 1.018 1.00 93.38 90 TRP A C 1
ATOM 720 O O . TRP A 1 90 ? -2.584 13.264 1.126 1.00 93.38 90 TRP A O 1
ATOM 730 N N . ASP A 1 91 ? -3.588 15.086 0.260 1.00 94.50 91 ASP A N 1
ATOM 731 C CA . ASP A 1 91 ? -4.625 14.356 -0.478 1.00 94.50 91 ASP A CA 1
ATOM 732 C C . ASP A 1 91 ? -4.017 13.562 -1.647 1.00 94.50 91 ASP A C 1
ATOM 734 O O . ASP A 1 91 ? -4.353 12.397 -1.845 1.00 94.50 91 ASP A O 1
ATOM 738 N N . GLU A 1 92 ? -3.075 14.165 -2.383 1.00 93.94 92 GLU A N 1
ATOM 739 C CA . GLU A 1 92 ? -2.313 13.481 -3.442 1.00 93.94 92 GLU A CA 1
ATOM 740 C C . GLU A 1 92 ? -1.492 12.321 -2.866 1.00 93.94 92 GLU A C 1
ATOM 742 O O . GLU A 1 92 ? -1.583 11.198 -3.360 1.00 93.94 92 GLU A O 1
ATOM 747 N N . LEU A 1 93 ? -0.792 12.548 -1.746 1.00 94.88 93 LEU A N 1
ATOM 748 C CA . LEU A 1 93 ? -0.079 11.479 -1.046 1.00 94.88 93 LEU A CA 1
ATOM 749 C C . LEU A 1 93 ? -1.024 10.334 -0.650 1.00 94.88 93 LEU A C 1
ATOM 751 O O . LEU A 1 93 ? -0.653 9.169 -0.761 1.00 94.88 93 LEU A O 1
ATOM 755 N N . GLU A 1 94 ? -2.228 10.629 -0.157 1.00 94.75 94 GLU A N 1
ATOM 756 C CA . GLU A 1 94 ? -3.180 9.588 0.240 1.00 94.75 94 GLU A CA 1
ATOM 757 C C . GLU A 1 94 ? -3.593 8.707 -0.950 1.00 94.75 94 GLU A C 1
ATOM 759 O O . GLU A 1 94 ? -3.687 7.482 -0.813 1.00 94.75 94 GLU A O 1
ATOM 764 N N . VAL A 1 95 ? -3.806 9.310 -2.122 1.00 95.38 95 VAL A N 1
ATOM 765 C CA . VAL A 1 95 ? -4.112 8.591 -3.368 1.00 95.38 95 VAL A CA 1
ATOM 766 C C . VAL A 1 95 ? -2.935 7.711 -3.799 1.00 95.38 95 VAL A C 1
ATOM 768 O O . VAL A 1 95 ? -3.131 6.525 -4.092 1.00 95.38 95 VAL A O 1
ATOM 771 N N . ASP A 1 96 ? -1.714 8.244 -3.760 1.00 95.38 96 ASP A N 1
ATOM 772 C CA . ASP A 1 96 ? -0.500 7.494 -4.094 1.00 95.38 96 ASP A CA 1
ATOM 773 C C . ASP A 1 96 ? -0.309 6.300 -3.164 1.00 95.38 96 ASP A C 1
ATOM 775 O O . ASP A 1 96 ? -0.098 5.173 -3.614 1.00 95.38 96 ASP A O 1
ATOM 779 N N . ILE A 1 97 ? -0.424 6.517 -1.852 1.00 94.69 97 ILE A N 1
ATOM 780 C CA . ILE A 1 97 ? -0.238 5.466 -0.849 1.00 94.69 97 ILE A CA 1
ATOM 781 C C . ILE A 1 97 ? -1.274 4.355 -1.017 1.00 94.69 97 ILE A C 1
ATOM 783 O O . ILE A 1 97 ? -0.908 3.185 -0.916 1.00 94.69 97 ILE A O 1
ATOM 787 N N . LYS A 1 98 ? -2.531 4.683 -1.336 1.00 94.50 98 LYS A N 1
ATOM 788 C CA . LYS A 1 98 ? -3.564 3.678 -1.642 1.00 94.50 98 LYS A CA 1
ATOM 789 C C . LYS A 1 98 ? -3.198 2.833 -2.860 1.00 94.50 98 LYS A C 1
ATOM 791 O O . LYS A 1 98 ? -3.357 1.615 -2.824 1.00 94.50 98 LYS A O 1
ATOM 796 N N . SER A 1 99 ? -2.675 3.461 -3.909 1.00 96.19 99 SER A N 1
ATOM 797 C CA . SER A 1 99 ? -2.263 2.778 -5.142 1.00 96.19 99 SER A CA 1
ATOM 798 C C . SER A 1 99 ? -1.041 1.878 -4.906 1.00 96.19 99 SER A C 1
ATOM 800 O O . SER A 1 99 ? -0.994 0.736 -5.372 1.00 96.19 99 SER A O 1
ATOM 802 N N . ILE A 1 100 ? -0.074 2.351 -4.109 1.00 96.44 100 ILE A N 1
ATOM 803 C CA . ILE A 1 100 ? 1.095 1.568 -3.682 1.00 96.44 100 ILE A CA 1
ATOM 804 C C . ILE A 1 100 ? 0.653 0.382 -2.824 1.00 96.44 100 ILE A C 1
ATOM 806 O O . ILE A 1 100 ? 1.039 -0.747 -3.115 1.00 96.44 100 ILE A O 1
ATOM 810 N N . GLU A 1 101 ? -0.169 0.604 -1.795 1.00 94.88 101 GLU A N 1
ATOM 811 C CA . GLU A 1 101 ? -0.680 -0.465 -0.933 1.00 94.88 101 GLU A CA 1
ATOM 812 C C . GLU A 1 101 ? -1.429 -1.519 -1.754 1.00 94.88 101 GLU A C 1
ATOM 814 O O . GLU A 1 101 ? -1.143 -2.709 -1.615 1.00 94.88 101 GLU A O 1
ATOM 819 N N . ALA A 1 102 ? -2.327 -1.102 -2.653 1.00 94.88 102 ALA A N 1
ATOM 820 C CA . ALA A 1 102 ? -3.067 -2.008 -3.527 1.00 94.88 102 ALA A CA 1
ATOM 821 C C . ALA A 1 102 ? -2.129 -2.892 -4.363 1.00 94.88 102 ALA A C 1
ATOM 823 O O . ALA A 1 102 ? -2.319 -4.109 -4.419 1.00 94.88 102 ALA A O 1
ATOM 824 N N . CYS A 1 103 ? -1.073 -2.309 -4.935 1.00 97.06 103 CYS A N 1
ATOM 825 C CA . CYS A 1 103 ? -0.061 -3.048 -5.683 1.00 97.06 103 CYS A CA 1
ATOM 826 C C . CYS A 1 103 ? 0.696 -4.054 -4.803 1.00 97.06 103 CYS A C 1
ATOM 828 O O . CYS A 1 103 ? 0.860 -5.215 -5.185 1.00 97.06 103 CYS A O 1
ATOM 830 N N . LEU A 1 104 ? 1.148 -3.637 -3.617 1.00 96.44 104 LEU A N 1
ATOM 831 C CA . LEU A 1 104 ? 1.895 -4.507 -2.705 1.00 96.44 104 LEU A CA 1
ATOM 832 C C . LEU A 1 104 ? 1.031 -5.663 -2.180 1.00 96.44 104 LEU A C 1
ATOM 834 O O . LEU A 1 104 ? 1.528 -6.781 -2.033 1.00 96.44 104 LEU A O 1
ATOM 838 N N . VAL A 1 105 ? -0.256 -5.414 -1.925 1.00 95.50 105 VAL A N 1
ATOM 839 C CA . VAL A 1 105 ? -1.231 -6.442 -1.537 1.00 95.50 105 VAL A CA 1
ATOM 840 C C . VAL A 1 105 ? -1.495 -7.404 -2.695 1.00 95.50 105 VAL A C 1
ATOM 842 O O . VAL A 1 105 ? -1.477 -8.615 -2.481 1.00 95.50 105 VAL A O 1
ATOM 845 N N . ALA A 1 106 ? -1.691 -6.901 -3.920 1.00 95.62 106 ALA A N 1
ATOM 846 C CA . ALA A 1 106 ? -1.925 -7.733 -5.104 1.00 95.62 106 ALA A CA 1
ATOM 847 C C . ALA A 1 106 ? -0.760 -8.699 -5.374 1.00 95.62 106 ALA A C 1
ATOM 849 O O . ALA A 1 106 ? -0.974 -9.849 -5.753 1.00 95.62 106 ALA A O 1
ATOM 850 N N . PHE A 1 107 ? 0.468 -8.258 -5.104 1.00 96.12 107 PHE A N 1
ATOM 851 C CA . PHE A 1 107 ? 1.669 -9.082 -5.207 1.00 96.12 107 PHE A CA 1
ATOM 852 C C . PHE A 1 107 ? 1.972 -9.933 -3.964 1.00 96.12 107 PHE A C 1
ATOM 854 O O . PHE A 1 107 ? 2.953 -10.678 -3.960 1.00 96.12 107 PHE A O 1
ATOM 861 N N . GLY A 1 108 ? 1.145 -9.861 -2.916 1.00 95.00 108 GLY A N 1
ATOM 862 C CA . GLY A 1 108 ? 1.321 -10.631 -1.682 1.00 95.00 108 GLY A CA 1
ATOM 863 C C . GLY A 1 108 ? 2.551 -10.229 -0.862 1.00 95.00 108 GLY A C 1
ATOM 864 O O . GLY A 1 108 ? 3.018 -11.011 -0.036 1.00 95.00 108 GLY A O 1
ATOM 865 N N . LEU A 1 109 ? 3.092 -9.029 -1.090 1.00 94.75 109 LEU A N 1
ATOM 866 C CA . LEU A 1 109 ? 4.269 -8.504 -0.388 1.00 94.75 109 LEU A CA 1
ATOM 867 C C . LEU A 1 109 ? 3.914 -7.929 0.982 1.00 94.75 109 LEU A C 1
ATOM 869 O O . LEU A 1 109 ? 4.746 -7.919 1.889 1.00 94.75 109 LEU A O 1
ATOM 873 N N . VAL A 1 110 ? 2.678 -7.455 1.133 1.00 92.62 110 VAL A N 1
ATOM 874 C CA . VAL A 1 110 ? 2.129 -6.974 2.401 1.00 92.62 110 VAL A CA 1
ATOM 875 C C . VAL A 1 110 ? 0.729 -7.535 2.611 1.00 92.62 110 VAL A C 1
ATOM 877 O O . VAL A 1 110 ? 0.033 -7.909 1.667 1.00 92.62 110 VAL A O 1
ATOM 880 N N . VAL A 1 111 ? 0.307 -7.572 3.871 1.00 88.94 111 VAL A N 1
ATOM 881 C CA . VAL A 1 111 ? -1.075 -7.868 4.249 1.00 88.94 111 VAL A CA 1
ATOM 882 C C . VAL A 1 111 ? -1.757 -6.549 4.574 1.00 88.94 111 VAL A C 1
ATOM 884 O O . VAL A 1 111 ? -1.169 -5.704 5.250 1.00 88.94 111 VAL A O 1
ATOM 887 N N . LYS A 1 112 ? -2.998 -6.383 4.113 1.00 83.50 112 LYS A N 1
ATOM 888 C CA . LYS A 1 112 ? -3.798 -5.202 4.434 1.00 83.50 112 LYS A CA 1
ATOM 889 C C . LYS A 1 112 ? -3.914 -5.043 5.949 1.00 83.50 112 LYS A C 1
ATOM 891 O O . LYS A 1 112 ? -4.267 -5.993 6.655 1.00 83.50 112 LYS A O 1
ATOM 896 N N . THR A 1 113 ? -3.645 -3.837 6.441 1.00 81.44 113 THR A N 1
ATOM 897 C CA . THR A 1 113 ? -3.870 -3.533 7.855 1.00 81.44 113 THR A CA 1
ATOM 898 C C . THR A 1 113 ? -5.372 -3.524 8.113 1.00 81.44 113 THR A C 1
ATOM 900 O O . THR A 1 113 ? -6.127 -2.832 7.430 1.00 81.44 113 THR A O 1
ATOM 903 N N . LYS A 1 114 ? -5.813 -4.320 9.083 1.00 84.50 114 LYS A N 1
ATOM 904 C CA . LYS A 1 114 ? -7.221 -4.401 9.478 1.00 84.50 114 LYS A CA 1
ATOM 905 C C . LYS A 1 114 ? -7.675 -3.078 10.090 1.00 84.50 114 LYS A C 1
ATOM 907 O O . LYS A 1 114 ? -6.939 -2.490 10.886 1.00 84.50 114 LYS A O 1
ATOM 912 N N . ASN A 1 115 ? -8.878 -2.622 9.749 1.00 88.12 115 ASN A N 1
ATOM 913 C CA . ASN A 1 115 ? -9.441 -1.421 10.356 1.00 88.12 115 ASN A CA 1
ATOM 914 C C . ASN A 1 115 ? -9.937 -1.746 11.770 1.00 88.12 115 ASN A C 1
ATOM 916 O O . ASN A 1 115 ? -10.773 -2.633 11.938 1.00 88.12 115 ASN A O 1
ATOM 920 N N . LEU A 1 116 ? -9.422 -1.039 12.777 1.00 91.25 116 LEU A N 1
ATOM 921 C CA . LEU A 1 116 ? -9.797 -1.230 14.176 1.00 91.25 116 LEU A CA 1
ATOM 922 C C . LEU A 1 116 ? -10.670 -0.070 14.652 1.00 91.25 116 LEU A C 1
ATOM 924 O O . LEU A 1 116 ? -10.212 1.066 14.759 1.00 91.25 116 LEU A O 1
ATOM 928 N N . GLU A 1 117 ? -11.915 -0.374 15.003 1.00 95.00 117 GLU A N 1
ATOM 929 C CA . GLU A 1 117 ? -12.879 0.588 15.532 1.00 95.00 117 GLU A CA 1
ATOM 930 C C . GLU A 1 117 ? -13.172 0.281 17.001 1.00 95.00 117 GLU A C 1
ATOM 932 O O . GLU A 1 117 ? -13.699 -0.779 17.341 1.00 95.00 117 GLU A O 1
ATOM 937 N N . TYR A 1 118 ? -12.858 1.217 17.889 1.00 94.75 118 TYR A N 1
ATOM 938 C CA . TYR A 1 118 ? -13.140 1.081 19.316 1.00 94.75 118 TYR A CA 1
ATOM 939 C C . TYR A 1 118 ? -14.536 1.617 19.620 1.00 94.75 118 TYR A C 1
ATOM 941 O O . TYR A 1 118 ? -14.901 2.700 19.161 1.00 94.75 118 TYR A O 1
ATOM 949 N N . PHE A 1 119 ? -15.310 0.888 20.421 1.00 94.88 119 PHE A N 1
ATOM 950 C CA . PHE A 1 119 ? -16.646 1.317 20.832 1.00 94.88 119 PHE A CA 1
ATOM 951 C C . PHE A 1 119 ? -16.835 1.197 22.343 1.00 94.88 119 PHE A C 1
ATOM 953 O O . PHE A 1 119 ? -16.220 0.361 23.006 1.00 94.88 119 PHE A O 1
ATOM 960 N N . ALA A 1 120 ? -17.729 2.031 22.867 1.00 96.00 120 ALA A N 1
ATOM 961 C CA . ALA A 1 120 ? -18.272 1.939 24.212 1.00 96.00 120 ALA A CA 1
ATOM 962 C C . ALA A 1 120 ? -19.744 2.361 24.156 1.00 96.00 120 ALA A C 1
ATOM 964 O O . ALA A 1 120 ? -20.073 3.476 23.757 1.00 96.00 120 ALA A O 1
ATOM 965 N N . GLU A 1 121 ? -20.629 1.452 24.533 1.00 95.19 121 GLU A N 1
ATOM 966 C CA . GLU A 1 121 ? -22.072 1.573 24.412 1.00 95.19 121 GLU A CA 1
ATOM 967 C C . GLU A 1 121 ? -22.746 1.294 25.759 1.00 95.19 121 GLU A C 1
ATOM 969 O O . GLU A 1 121 ? -22.228 0.600 26.641 1.00 95.19 121 GLU A O 1
ATOM 974 N N . ARG A 1 122 ? -23.941 1.860 25.919 1.00 94.62 122 ARG A N 1
ATOM 975 C CA . ARG A 1 122 ? -24.812 1.638 27.070 1.00 94.62 122 ARG A CA 1
ATOM 976 C C . ARG A 1 122 ? -26.231 1.435 26.569 1.00 94.62 122 ARG A C 1
ATOM 978 O O . ARG A 1 122 ? -26.722 2.250 25.790 1.00 94.62 122 ARG A O 1
ATOM 985 N N . SER A 1 123 ? -26.898 0.391 27.050 1.00 93.12 123 SER A N 1
ATOM 986 C CA . SER A 1 123 ? -28.295 0.130 26.719 1.00 93.12 123 SER A CA 1
ATOM 987 C C . SER A 1 123 ? -29.231 1.179 27.324 1.00 93.12 123 SER A C 1
ATOM 989 O O . SER A 1 123 ? -28.892 1.893 28.276 1.00 93.12 123 SER A O 1
ATOM 991 N N . AL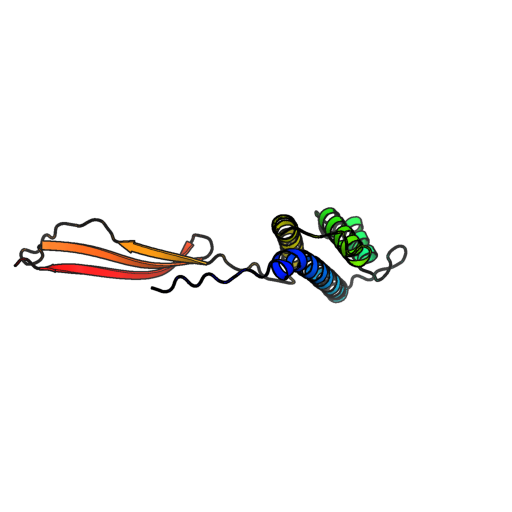A A 1 124 ? -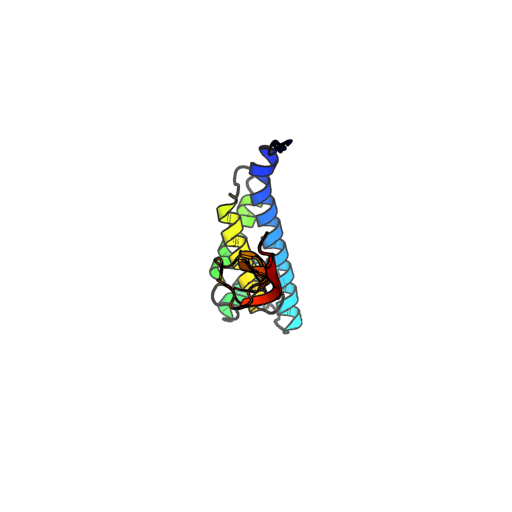30.464 1.211 26.820 1.00 92.62 124 ALA A N 1
ATOM 992 C CA . ALA A 1 124 ? -31.567 1.814 27.553 1.00 92.62 124 ALA A CA 1
ATOM 993 C C . ALA A 1 124 ? -31.738 1.146 28.932 1.00 92.62 124 ALA A C 1
ATOM 995 O O . ALA A 1 124 ? -31.295 0.014 29.156 1.00 92.62 124 ALA A O 1
ATOM 996 N N . VAL A 1 125 ? -32.371 1.876 29.850 1.00 91.75 125 VAL A N 1
ATOM 997 C CA . VAL A 1 125 ? -32.828 1.337 31.136 1.00 91.75 125 VAL A CA 1
ATOM 998 C C . VAL A 1 125 ? -33.846 0.234 30.864 1.00 91.75 125 VAL A C 1
ATOM 1000 O O . VAL A 1 125 ? -34.748 0.435 30.054 1.00 91.75 125 VAL A O 1
ATOM 1003 N N . GLN A 1 126 ? -33.706 -0.899 31.543 1.00 90.56 126 GLN A N 1
ATOM 1004 C CA . GLN A 1 126 ? -34.701 -1.966 31.558 1.00 90.56 126 GLN A CA 1
ATOM 1005 C C . GLN A 1 126 ? -35.252 -2.106 32.974 1.00 90.56 126 GLN A C 1
ATOM 1007 O O . GLN A 1 126 ? -34.484 -2.107 33.939 1.00 90.56 126 GLN A O 1
ATOM 1012 N N . GLU A 1 127 ? -36.574 -2.196 33.093 1.00 86.44 127 GLU A N 1
ATOM 1013 C CA . GLU A 1 127 ? -37.224 -2.541 34.357 1.00 86.44 127 GLU A CA 1
ATOM 1014 C C . GLU A 1 127 ? -36.845 -3.971 34.762 1.00 86.44 127 GLU A C 1
ATOM 1016 O O . GLU A 1 127 ? -36.554 -4.814 33.909 1.00 86.44 127 GLU A O 1
ATOM 1021 N N . SER A 1 128 ? -36.789 -4.222 36.070 1.00 83.12 128 SER A N 1
ATOM 1022 C CA . SER A 1 128 ? -36.455 -5.532 36.622 1.00 83.12 128 SER A CA 1
ATOM 1023 C C . SER A 1 128 ? -37.681 -6.160 37.272 1.00 83.12 128 SER A C 1
ATOM 1025 O O . SER A 1 128 ? -38.411 -5.488 37.995 1.00 83.12 128 SER A O 1
ATOM 1027 N N . ASP A 1 129 ? -37.858 -7.466 37.072 1.00 84.62 129 ASP A N 1
ATOM 1028 C CA . ASP A 1 129 ? -38.873 -8.252 37.783 1.00 84.62 129 ASP A CA 1
ATOM 1029 C C . ASP A 1 129 ? -38.471 -8.534 39.249 1.00 84.62 129 ASP A C 1
ATOM 1031 O O . ASP A 1 129 ? -39.271 -9.041 40.038 1.00 84.62 129 ASP A O 1
ATOM 1035 N N . ASP A 1 130 ? -37.228 -8.220 39.640 1.00 85.06 130 ASP A N 1
ATOM 1036 C CA . ASP A 1 130 ? -36.764 -8.334 41.021 1.00 85.06 130 ASP A CA 1
ATOM 1037 C C . ASP A 1 130 ? -37.140 -7.084 41.826 1.00 85.06 130 ASP A C 1
ATOM 1039 O O . ASP A 1 130 ? -36.614 -5.994 41.612 1.00 85.06 130 ASP A O 1
ATOM 1043 N N . SER A 1 131 ? -37.984 -7.281 42.840 1.00 83.44 131 SER A N 1
ATOM 1044 C CA . SER A 1 131 ? -38.417 -6.264 43.810 1.00 83.44 131 SER A CA 1
ATOM 1045 C C . SER A 1 131 ? -37.300 -5.459 44.494 1.00 83.44 131 SER A C 1
ATOM 1047 O O . SER A 1 131 ? -37.576 -4.398 45.054 1.00 83.44 131 SER A O 1
ATOM 1049 N N . LYS A 1 132 ? -36.048 -5.934 44.486 1.00 87.62 132 LYS A N 1
ATOM 1050 C CA . LYS A 1 132 ? -34.889 -5.226 45.058 1.00 87.62 132 LYS A CA 1
ATOM 1051 C C . LYS A 1 132 ? -34.127 -4.379 44.039 1.00 87.62 132 LYS A C 1
ATOM 1053 O O . LYS A 1 132 ? -33.279 -3.586 44.446 1.00 87.62 132 LYS A O 1
ATOM 1058 N N . ILE A 1 133 ? -34.389 -4.551 42.746 1.00 87.19 133 ILE A N 1
ATOM 1059 C CA . ILE A 1 133 ? -33.689 -3.882 41.651 1.00 87.19 133 ILE A CA 1
ATOM 1060 C C . ILE A 1 133 ? -34.632 -2.844 41.036 1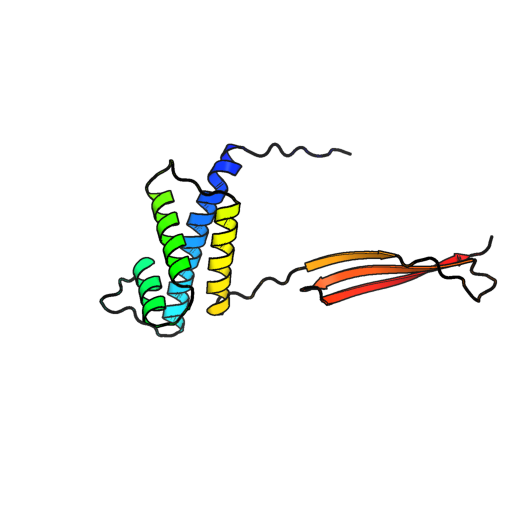.00 87.19 133 ILE A C 1
ATOM 1062 O O . ILE A 1 133 ? -35.656 -3.186 40.458 1.00 87.19 133 ILE A O 1
ATOM 1066 N N . ALA A 1 134 ? -34.261 -1.568 41.124 1.00 88.25 134 ALA A N 1
ATOM 1067 C CA . ALA A 1 134 ? -34.986 -0.463 40.503 1.00 88.25 134 ALA A CA 1
ATOM 1068 C C . ALA A 1 134 ? -34.946 -0.561 38.975 1.00 88.25 134 ALA A C 1
ATOM 1070 O O . ALA A 1 134 ? -35.949 -0.371 38.293 1.00 88.25 134 ALA A O 1
ATOM 1071 N N . PHE A 1 135 ? -33.760 -0.841 38.432 1.00 90.06 135 PHE A N 1
ATOM 1072 C CA . PHE A 1 135 ? -33.559 -1.071 37.010 1.00 90.06 135 PHE A CA 1
ATOM 1073 C C . PHE A 1 135 ? -32.208 -1.723 36.717 1.00 90.06 135 PHE A C 1
ATOM 1075 O O . PHE A 1 135 ? -31.263 -1.658 37.511 1.00 90.06 135 PHE A O 1
ATOM 1082 N N . THR A 1 136 ? -32.098 -2.276 35.513 1.00 93.38 136 THR A N 1
ATOM 1083 C CA . THR A 1 136 ? -30.866 -2.833 34.957 1.00 93.38 136 THR A CA 1
ATOM 1084 C C . THR A 1 136 ? -30.423 -2.036 33.730 1.00 93.38 136 THR A C 1
ATOM 1086 O O . THR A 1 136 ? -31.234 -1.551 32.937 1.00 93.38 136 THR A O 1
ATOM 1089 N N . ARG A 1 137 ? -29.107 -1.891 33.552 1.00 94.31 137 ARG A N 1
ATOM 1090 C CA . ARG A 1 137 ? -28.488 -1.390 32.316 1.00 94.31 137 ARG A CA 1
ATOM 1091 C C . ARG A 1 137 ? -27.352 -2.298 31.888 1.00 94.31 137 ARG A C 1
ATOM 1093 O O . ARG A 1 137 ? -26.511 -2.650 32.711 1.00 94.31 137 ARG A O 1
ATOM 1100 N N . ARG A 1 138 ? -27.272 -2.593 30.595 1.00 94.88 138 ARG A N 1
ATOM 1101 C CA . ARG A 1 138 ? -26.107 -3.236 29.996 1.00 94.88 138 ARG A CA 1
ATOM 1102 C C . ARG A 1 138 ? -25.110 -2.173 29.552 1.00 94.88 138 ARG A C 1
ATOM 1104 O O . ARG A 1 138 ? -25.478 -1.191 28.909 1.00 94.88 138 ARG A O 1
ATOM 1111 N N . PHE A 1 139 ? -23.849 -2.398 29.870 1.00 96.31 139 PHE A N 1
ATOM 1112 C CA . PHE A 1 139 ? -22.718 -1.679 29.306 1.00 96.31 139 PHE A CA 1
ATOM 1113 C C . PHE A 1 139 ? -21.910 -2.651 28.462 1.00 96.31 139 PHE A C 1
ATOM 1115 O O . PHE A 1 139 ? -21.810 -3.831 28.805 1.00 96.31 139 PHE A O 1
ATOM 1122 N N . SER A 1 140 ? -21.337 -2.156 27.373 1.00 96.25 140 SER A N 1
ATOM 1123 C CA . SER A 1 140 ? -20.429 -2.922 26.527 1.00 96.25 140 SER A CA 1
ATOM 1124 C C . SER A 1 140 ? -19.348 -2.017 25.965 1.00 96.25 140 SER A C 1
ATOM 1126 O O . SER A 1 140 ? -19.625 -0.903 25.536 1.00 96.25 140 SER A O 1
ATOM 1128 N N . TYR A 1 141 ? -18.108 -2.482 25.945 1.00 96.94 141 TYR A N 1
ATOM 1129 C CA . TYR A 1 141 ? -17.044 -1.842 25.179 1.00 96.94 141 TYR A CA 1
ATOM 1130 C C . TYR A 1 141 ? -16.192 -2.898 24.501 1.00 96.94 141 TYR A C 1
ATOM 1132 O O . TYR A 1 141 ? -16.185 -4.066 24.898 1.00 96.94 141 TYR A O 1
ATOM 1140 N N . GLY A 1 142 ? -15.464 -2.495 23.472 1.00 97.06 142 GLY A N 1
ATOM 1141 C CA . GLY A 1 142 ? -14.688 -3.448 22.708 1.00 97.06 142 GLY A CA 1
ATOM 1142 C C . GLY A 1 142 ? -14.069 -2.862 21.460 1.00 97.06 142 GLY A C 1
ATOM 1143 O O . GLY A 1 142 ? -13.974 -1.643 21.298 1.00 97.06 142 GLY A O 1
ATOM 1144 N N . VAL A 1 143 ? -13.655 -3.765 20.579 1.00 96.88 143 VAL A N 1
ATOM 1145 C CA . VAL A 1 143 ? -13.081 -3.423 19.282 1.00 96.88 143 VAL A CA 1
ATOM 1146 C C . VAL A 1 143 ? -13.802 -4.191 18.181 1.00 96.88 143 VAL A C 1
ATOM 1148 O O . VAL A 1 143 ? -14.129 -5.376 18.330 1.00 96.88 143 VAL A O 1
ATOM 1151 N N . LYS A 1 144 ? -14.053 -3.507 17.071 1.00 96.56 144 LYS A N 1
ATOM 1152 C CA . LYS A 1 144 ? -14.483 -4.101 15.813 1.00 96.56 144 LYS A CA 1
ATOM 1153 C C . LYS A 1 144 ? -13.293 -4.118 14.863 1.00 96.56 144 LYS A C 1
ATOM 1155 O O . LYS A 1 144 ? -12.554 -3.144 14.778 1.00 96.56 144 LYS A O 1
ATOM 1160 N N . GLU A 1 145 ? -13.114 -5.233 14.180 1.00 94.19 145 GLU A N 1
ATOM 1161 C CA . GLU A 1 145 ? -12.140 -5.431 13.120 1.00 94.19 145 GLU A CA 1
ATOM 1162 C C . GLU A 1 145 ? -12.904 -5.483 11.793 1.00 94.19 145 GLU A C 1
ATOM 1164 O O . GLU A 1 145 ? -13.773 -6.339 11.613 1.00 94.19 145 GLU A O 1
ATOM 1169 N N . ASP A 1 146 ? -12.647 -4.531 10.897 1.00 91.94 146 ASP A N 1
ATOM 1170 C CA . ASP A 1 146 ? -13.347 -4.391 9.611 1.00 91.94 146 ASP A CA 1
ATOM 1171 C C . ASP A 1 146 ? -14.885 -4.395 9.771 1.00 91.94 146 ASP A C 1
ATOM 1173 O O . ASP A 1 146 ? -15.621 -5.112 9.085 1.00 91.94 146 ASP A O 1
ATOM 1177 N N . GLY A 1 147 ? -15.375 -3.627 10.753 1.00 91.50 147 GLY A N 1
ATOM 1178 C CA . GLY A 1 147 ? -16.795 -3.518 11.103 1.00 91.50 147 GLY A CA 1
ATOM 1179 C C . GLY A 1 147 ? -17.390 -4.735 11.828 1.00 91.50 147 GLY A C 1
ATOM 1180 O O . GLY A 1 147 ? -18.540 -4.679 12.271 1.00 91.50 147 GLY A O 1
ATOM 1181 N N . LYS A 1 148 ? -16.637 -5.828 12.001 1.00 93.81 148 LYS A N 1
ATOM 1182 C CA . LYS A 1 148 ? -17.080 -7.038 12.711 1.00 93.81 148 LYS A CA 1
ATOM 1183 C C . LYS A 1 148 ? -16.585 -7.033 14.147 1.00 93.81 148 LYS A C 1
ATOM 1185 O O . LYS A 1 148 ? -15.444 -6.685 14.411 1.00 93.81 148 LYS A O 1
ATOM 1190 N N . LEU A 1 149 ? -17.423 -7.456 15.087 1.00 94.81 149 LEU A N 1
ATOM 1191 C CA . LEU A 1 149 ? -17.044 -7.521 16.497 1.00 94.81 149 LEU A CA 1
ATOM 1192 C C . LEU A 1 149 ? -15.891 -8.517 16.707 1.00 94.81 149 LEU A C 1
ATOM 1194 O O . LEU A 1 149 ? -16.070 -9.712 16.483 1.00 94.81 149 LEU A O 1
ATOM 1198 N N . ALA A 1 150 ? -14.729 -8.021 17.136 1.00 95.00 150 ALA A N 1
ATOM 1199 C CA . ALA A 1 150 ? -13.543 -8.840 17.389 1.00 95.00 150 ALA A CA 1
ATOM 1200 C C . ALA A 1 150 ? -13.363 -9.138 18.882 1.00 95.00 150 ALA A C 1
ATOM 1202 O O . ALA A 1 150 ? -12.983 -10.245 19.259 1.00 95.00 150 ALA A O 1
ATOM 1203 N N . LEU A 1 151 ? -13.672 -8.161 19.737 1.00 96.25 151 LEU A N 1
ATOM 1204 C CA . LEU A 1 151 ? -13.641 -8.295 21.190 1.00 96.25 151 LEU A CA 1
ATOM 1205 C C . LEU A 1 151 ? -14.779 -7.4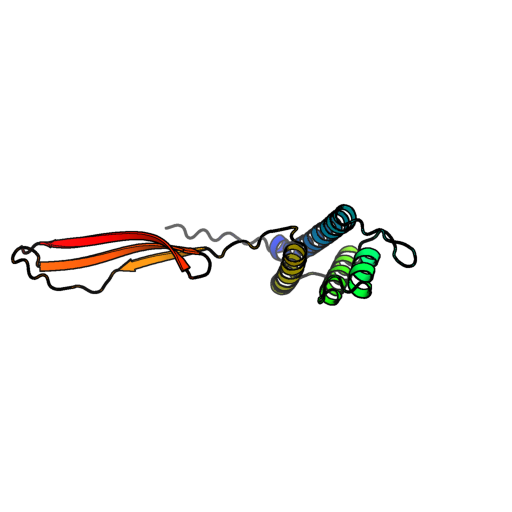74 21.798 1.00 96.25 151 LEU A C 1
ATOM 1207 O O . LEU A 1 151 ? -14.968 -6.322 21.414 1.00 96.25 151 LEU A O 1
ATOM 1211 N N . GLU A 1 152 ? -15.484 -8.039 22.777 1.00 97.25 152 GLU A N 1
ATOM 1212 C CA . GLU A 1 152 ? -16.479 -7.335 23.591 1.00 97.25 152 GLU A CA 1
ATOM 1213 C C . GLU A 1 152 ? -16.312 -7.705 25.064 1.00 97.25 152 GLU A C 1
ATOM 1215 O O . GLU A 1 152 ? -16.210 -8.879 25.419 1.00 97.25 152 GLU A O 1
ATOM 1220 N N . ILE A 1 153 ? -16.341 -6.692 25.924 1.00 97.25 153 ILE A N 1
ATOM 1221 C CA . ILE A 1 153 ? -16.555 -6.835 27.359 1.00 97.25 153 ILE A CA 1
ATOM 1222 C C . ILE A 1 153 ? -17.901 -6.198 27.664 1.00 97.25 153 ILE A C 1
ATOM 1224 O O . ILE A 1 153 ? -18.080 -4.998 27.459 1.00 97.25 153 ILE A O 1
ATOM 1228 N N . ALA A 1 154 ? -18.837 -7.000 28.168 1.00 96.38 154 ALA A N 1
ATOM 1229 C CA . ALA A 1 154 ? -20.170 -6.543 28.525 1.00 96.38 154 ALA A CA 1
ATOM 1230 C C . ALA A 1 154 ? -20.549 -6.967 29.942 1.00 96.38 154 ALA A C 1
ATOM 1232 O O . ALA A 1 154 ? -20.240 -8.076 30.378 1.00 96.38 154 ALA A O 1
ATOM 1233 N N . TRP A 1 155 ? -21.243 -6.084 30.656 1.00 96.56 155 TRP A N 1
ATOM 1234 C CA . TRP A 1 155 ? -21.787 -6.378 31.978 1.00 96.56 155 TRP A CA 1
ATOM 1235 C C . TRP A 1 155 ? -23.125 -5.681 32.194 1.00 96.56 155 TRP A C 1
ATOM 1237 O O . TRP A 1 155 ? -23.420 -4.648 31.589 1.00 96.56 155 TRP A O 1
ATOM 1247 N N . ASN A 1 156 ? -23.921 -6.250 33.097 1.00 94.62 156 ASN A N 1
ATOM 1248 C CA . ASN A 1 156 ? -25.143 -5.633 33.585 1.00 94.62 156 ASN A CA 1
ATOM 1249 C C . ASN A 1 156 ? -24.858 -4.924 34.907 1.00 94.62 156 ASN A C 1
ATOM 1251 O O . ASN A 1 156 ? -24.273 -5.498 35.825 1.00 94.62 156 ASN A O 1
ATOM 1255 N N . GLN A 1 157 ? -25.286 -3.673 35.001 1.00 93.88 157 GLN A N 1
ATOM 1256 C CA . GLN A 1 157 ? -25.337 -2.919 36.238 1.00 93.88 157 GLN A CA 1
ATOM 1257 C C . GLN A 1 157 ? -26.781 -2.908 36.733 1.00 93.88 157 GLN A C 1
ATOM 1259 O O . GLN A 1 157 ? -27.667 -2.399 36.046 1.00 93.88 157 GLN A O 1
ATOM 1264 N N . ASN A 1 158 ? -26.991 -3.448 37.930 1.00 92.62 158 ASN A N 1
ATOM 1265 C CA . ASN A 1 158 ? -28.267 -3.385 38.631 1.00 92.62 158 ASN A CA 1
ATOM 1266 C C . ASN A 1 158 ? -28.221 -2.230 39.629 1.00 92.62 158 ASN A C 1
ATOM 1268 O O . ASN A 1 158 ? -27.286 -2.134 40.428 1.00 92.62 158 ASN A O 1
ATOM 1272 N N . THR A 1 159 ? -29.223 -1.363 39.583 1.00 90.94 159 THR A N 1
ATOM 1273 C CA . THR A 1 159 ? -29.428 -0.312 40.579 1.00 90.94 159 THR A CA 1
ATOM 1274 C C . THR A 1 159 ? -30.482 -0.791 41.566 1.00 90.94 159 THR A C 1
ATOM 1276 O O . THR A 1 159 ? -31.530 -1.268 41.147 1.00 90.94 159 THR A O 1
ATOM 1279 N N . LEU A 1 160 ? -30.189 -0.716 42.863 1.00 89.81 160 LEU A N 1
ATOM 1280 C CA . LEU A 1 160 ? -31.088 -1.188 43.918 1.00 89.81 160 LEU A CA 1
ATOM 1281 C C . LEU A 1 160 ? -32.179 -0.150 44.220 1.00 89.81 160 LEU A C 1
ATOM 1283 O O . LEU A 1 160 ? -31.957 1.042 44.013 1.00 89.81 160 LEU A O 1
ATOM 1287 N N . ASN A 1 161 ? -33.332 -0.608 44.709 1.00 81.75 161 ASN A N 1
ATOM 1288 C CA . ASN A 1 161 ? -34.342 0.267 45.314 1.00 81.75 161 ASN A CA 1
ATOM 1289 C C . ASN A 1 161 ? -33.803 0.822 46.649 1.00 81.75 161 ASN A C 1
ATOM 1291 O O . ASN A 1 161 ? -33.241 0.052 47.432 1.00 81.75 161 ASN A O 1
ATOM 1295 N N . GLU A 1 162 ? -33.935 2.137 46.872 1.00 69.44 162 GLU A N 1
ATOM 1296 C CA . GLU A 1 162 ? -33.634 2.794 48.162 1.00 69.44 162 GLU A CA 1
ATOM 1297 C C . GLU A 1 162 ? -34.674 2.452 49.238 1.00 69.44 162 GLU A C 1
ATOM 1299 O O . GLU A 1 162 ? -35.875 2.337 48.895 1.00 69.44 162 GLU A O 1
#

Sequence (162 aa):
MYVGQTHRDILLEQLLPTLLCIKGASILDDSLSVWLNQNGHVLKKPYRNDFNGRICYIGDSVLYENFDELHAIRKERNAYADDPGVKSSWDELEVDIKSIEACLVAFGLVVKTKNLEYFAERSAVQESDDSKIAFTRRFSYGVKEDGKLALEIAWNQNTLNE

Organism: NCBI:txid52441

Nearest PDB structures (foldseek):
  8f2u-assembly1_A  TM=2.444E-01  e=1.826E-01  Homo sapiens
  7vju-assembly1_F  TM=2.592E-01  e=8.946E-01  Comamonas testosteroni KF-1
  3e99-assembly1_A  TM=2.548E-01  e=6.665E-01  Burkholderia mallei ATCC 23344

Mean predicted aligned error: 8.87 Å

pLDDT: mean 90.75, std 10.86, range [32.72, 98.0]

Foldseek 3Di:
DDPPPPPPDPVCQFAVLLVLLLVLLVVLFVLLVVLCVVVVHDQDPPADNGQVSSLVCCVVVVVDDVSVLNVVSVVLSVVVVPDVVRTDHPVNSVVNNVVSVVVCVSSVVDDDDWDKDKDKDKDDWADDPDPFFRTKIKIKIAIATNNHGPDIDMDIDTDTDD

Radius of gyration: 25.95 Å; Cα contacts (8 Å, |Δi|>4): 191; chains: 1; bounding box: 56×41×72 Å

Secondary structure (DSSP, 8-state):
---------HHHHHHHHHHHHHHHHHHHHHHHHHHHHHTT----TT--SSHHHHHHHHHHTTS-TTHHHHHHHHHHHHHHHH-TT----HHHHHHHHHHHHHHHHHTTSSPPPPPEEEEEEEPPPB--SSTTEEEEEEEEEEEEETTEEEEEEEEEEEEEP-

Solvent-accessible surface area (backbone atoms only — not comparable to full-atom values): 9475 Å² total; per-residue (Å²): 136,83,79,76,78,74,79,73,55,67,68,52,72,56,45,47,29,34,55,47,42,43,50,49,50,49,52,48,42,55,50,51,55,51,50,35,55,76,71,71,54,74,84,50,86,92,38,49,103,45,63,66,25,50,46,52,48,34,41,81,66,66,72,43,92,67,36,67,59,56,52,48,49,52,51,50,38,48,44,48,74,75,33,90,86,51,70,42,49,66,69,56,36,52,55,50,51,53,54,50,50,51,51,36,41,76,71,65,76,45,75,83,80,77,49,76,47,77,51,76,52,70,55,70,82,36,83,49,95,48,92,60,34,60,30,36,32,43,40,38,34,38,36,21,48,72,87,38,84,71,45,79,53,70,51,76,50,73,41,64,57,132